Protein AF-A0A257CSP2-F1 (afdb_monomer_lite)

Sequence (158 aa):
MCNRQGREEAFTIGPDGHVWCFFPDAADTEFADYSLASLGMPADHLTVARDAFGCLVVIAVKGLSVCYRVENETAEGARAVNPPARWSEVGYAPLPAITGAVSVRRVFTQNDCGLRVAAIIDVQDEPGHSAFTMAYCQWKVNGTNAFRTSLSASKRAL

Foldseek 3Di:
DAAPLRWDKDWDQDPVQFIKIWTFQDDDDPDTDIDMDTPRHGAPEWDWDAFPVRWIKIWGFDFQWIKIKTADPQADGDPDPDGDDRIDRIGTAHEPDDAQWTGFPYKDWDCDPGIKIKTWTWGDPDVPDIDIWMWMFRDDDVDRGYIDTDDDDDDDDD

Structure (mmCIF, N/CA/C/O backbone):
data_AF-A0A257CSP2-F1
#
_entry.id   AF-A0A257CSP2-F1
#
loop_
_atom_site.group_PDB
_atom_site.id
_atom_site.type_symbol
_atom_site.label_atom_id
_atom_site.label_alt_id
_atom_site.label_comp_id
_atom_site.label_asym_id
_atom_site.label_entity_id
_atom_site.label_seq_id
_atom_site.pdbx_PDB_ins_code
_atom_site.Cartn_x
_atom_site.Cartn_y
_atom_site.Cartn_z
_atom_site.occupancy
_atom_site.B_iso_or_equiv
_atom_site.auth_seq_id
_atom_site.auth_comp_id
_atom_site.auth_asym_id
_atom_site.auth_atom_id
_atom_site.pdbx_PDB_model_num
ATOM 1 N N . MET A 1 1 ? 8.798 -9.273 -5.067 1.00 82.38 1 MET A N 1
ATOM 2 C CA . MET A 1 1 ? 7.830 -9.177 -6.187 1.00 82.38 1 MET A CA 1
ATOM 3 C C . MET A 1 1 ? 8.592 -8.722 -7.417 1.00 82.38 1 MET A C 1
ATOM 5 O O . MET A 1 1 ? 9.415 -7.833 -7.272 1.00 82.38 1 MET A O 1
ATOM 9 N N . CYS A 1 2 ? 8.374 -9.314 -8.594 1.00 84.50 2 CYS A N 1
ATOM 10 C CA . CYS A 1 2 ? 9.110 -8.875 -9.783 1.00 84.50 2 CYS A CA 1
ATOM 11 C C . CYS A 1 2 ? 8.550 -7.565 -10.349 1.00 84.50 2 CYS A C 1
ATOM 13 O O . CYS A 1 2 ? 7.325 -7.425 -10.452 1.00 84.50 2 CYS A O 1
ATOM 15 N N . ASN A 1 3 ? 9.427 -6.661 -10.773 1.00 78.06 3 ASN A N 1
ATOM 16 C CA . ASN A 1 3 ? 9.048 -5.518 -11.599 1.00 78.06 3 ASN A CA 1
ATOM 17 C C . ASN A 1 3 ? 8.663 -5.950 -13.024 1.00 78.06 3 ASN A C 1
ATOM 19 O O . ASN A 1 3 ? 8.682 -7.140 -13.364 1.00 78.06 3 ASN A O 1
ATOM 23 N N . ARG A 1 4 ? 8.300 -4.981 -13.869 1.00 76.62 4 ARG A N 1
ATOM 24 C CA . ARG A 1 4 ? 7.894 -5.232 -15.263 1.00 76.62 4 ARG A CA 1
ATOM 25 C C . ARG A 1 4 ? 8.988 -5.883 -16.111 1.00 76.62 4 ARG A C 1
ATOM 27 O O . ARG A 1 4 ? 8.667 -6.581 -17.066 1.00 76.62 4 ARG A O 1
ATOM 34 N N . GLN A 1 5 ? 10.258 -5.692 -15.759 1.00 75.38 5 GLN A N 1
ATOM 35 C CA . GLN A 1 5 ? 11.400 -6.318 -16.428 1.00 75.38 5 GLN A CA 1
ATOM 36 C C . GLN A 1 5 ? 11.710 -7.726 -15.888 1.00 75.38 5 GLN A C 1
ATOM 38 O O . GLN A 1 5 ? 12.732 -8.304 -16.244 1.00 75.38 5 GLN A O 1
ATOM 43 N N . GLY A 1 6 ? 10.855 -8.282 -15.022 1.00 78.94 6 GLY A N 1
ATOM 44 C CA . GLY A 1 6 ? 11.021 -9.619 -14.452 1.00 78.94 6 GLY A CA 1
ATOM 45 C C . G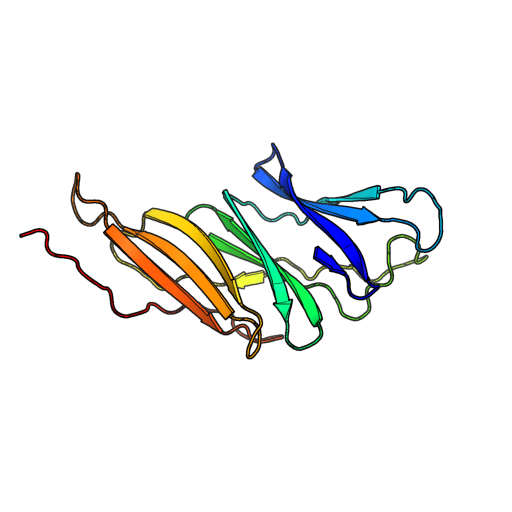LY A 1 6 ? 12.030 -9.693 -13.307 1.00 78.94 6 GLY A C 1
ATOM 46 O O . GLY A 1 6 ? 12.279 -10.780 -12.791 1.00 78.94 6 GLY A O 1
ATOM 47 N N . ARG A 1 7 ? 12.583 -8.560 -12.865 1.00 79.38 7 ARG A N 1
ATOM 48 C CA . ARG A 1 7 ? 13.610 -8.533 -11.820 1.00 79.38 7 ARG A CA 1
ATOM 49 C C . ARG A 1 7 ? 12.974 -8.508 -10.443 1.00 79.38 7 ARG A C 1
ATOM 51 O O . ARG A 1 7 ? 12.028 -7.751 -10.226 1.00 79.38 7 ARG A O 1
ATOM 58 N N . GLU A 1 8 ? 13.471 -9.328 -9.524 1.00 85.75 8 GLU A N 1
ATOM 59 C CA . GLU A 1 8 ? 12.954 -9.368 -8.157 1.00 85.75 8 GLU A CA 1
ATOM 60 C C . GLU A 1 8 ? 13.261 -8.092 -7.383 1.00 85.75 8 GLU A C 1
ATOM 62 O O . GLU A 1 8 ? 14.387 -7.610 -7.360 1.00 85.75 8 GLU A O 1
ATOM 67 N N . GLU A 1 9 ? 12.241 -7.586 -6.698 1.00 88.19 9 GLU A N 1
ATOM 68 C CA . GLU A 1 9 ? 12.354 -6.453 -5.793 1.00 88.19 9 GLU A CA 1
ATOM 69 C C . GLU A 1 9 ? 11.748 -6.780 -4.434 1.00 88.19 9 GLU A C 1
ATOM 71 O O . GLU A 1 9 ? 10.744 -7.503 -4.325 1.00 88.19 9 GLU A O 1
ATOM 76 N N . ALA A 1 10 ? 12.339 -6.201 -3.395 1.00 92.38 10 ALA A N 1
ATOM 77 C CA . ALA A 1 10 ? 11.841 -6.285 -2.035 1.00 92.38 10 ALA A CA 1
ATOM 78 C C . ALA A 1 10 ? 11.334 -4.919 -1.576 1.00 92.38 10 ALA A C 1
ATOM 80 O O . ALA A 1 10 ? 11.937 -3.883 -1.850 1.00 92.38 10 ALA A O 1
ATOM 81 N N . PHE A 1 11 ? 10.224 -4.932 -0.846 1.00 96.19 11 PHE A N 1
ATOM 82 C CA . PHE A 1 11 ? 9.641 -3.744 -0.242 1.00 96.19 11 PHE A CA 1
ATOM 83 C C . PHE A 1 11 ? 9.533 -3.970 1.256 1.00 96.19 11 PHE A C 1
ATOM 85 O O . PHE A 1 11 ? 9.097 -5.036 1.692 1.00 96.19 11 PHE A O 1
ATOM 92 N N . THR A 1 12 ? 9.935 -2.978 2.037 1.00 96.94 12 THR A N 1
ATOM 93 C CA . THR A 1 12 ? 9.941 -3.076 3.495 1.00 96.94 12 THR A CA 1
ATOM 94 C C . THR A 1 12 ? 9.602 -1.742 4.138 1.00 96.94 12 THR A C 1
ATOM 96 O O . THR A 1 12 ? 9.655 -0.694 3.494 1.00 96.94 12 THR A O 1
ATOM 99 N N . ILE A 1 13 ? 9.278 -1.796 5.424 1.00 98.00 13 ILE A N 1
ATOM 100 C CA . ILE A 1 13 ? 9.180 -0.628 6.290 1.00 98.00 13 ILE A CA 1
ATOM 101 C C . ILE A 1 13 ? 10.543 -0.470 6.967 1.00 98.00 13 ILE A C 1
ATOM 103 O O . ILE A 1 13 ? 11.030 -1.392 7.623 1.00 98.00 13 ILE A O 1
ATOM 107 N N . GLY A 1 14 ? 11.184 0.674 6.752 1.00 96.50 14 GLY A N 1
ATOM 108 C CA . GLY A 1 14 ? 12.474 1.005 7.343 1.00 96.50 14 GLY A CA 1
ATOM 109 C C . GLY A 1 14 ? 12.364 1.363 8.829 1.00 96.50 14 GLY A C 1
ATOM 110 O O . GLY A 1 14 ? 11.267 1.587 9.344 1.00 96.50 14 GLY A O 1
ATOM 111 N N . PRO A 1 15 ? 13.502 1.472 9.536 1.00 95.94 15 PRO A N 1
ATOM 112 C CA . PRO A 1 15 ? 13.530 1.903 10.937 1.00 95.94 15 PRO A CA 1
ATOM 113 C C . PRO A 1 15 ? 13.049 3.352 11.133 1.00 95.94 15 PRO A C 1
ATOM 115 O O . PRO A 1 15 ? 12.675 3.736 12.237 1.00 95.94 15 PRO A O 1
ATOM 118 N N . ASP A 1 16 ? 13.026 4.149 10.064 1.00 96.88 16 ASP A N 1
ATOM 119 C CA . ASP A 1 16 ? 12.436 5.490 10.002 1.00 96.88 16 ASP A CA 1
ATOM 120 C C . ASP A 1 16 ? 10.899 5.473 9.870 1.00 96.88 16 ASP A C 1
ATOM 122 O O . ASP A 1 16 ? 10.267 6.529 9.788 1.00 96.88 16 ASP A O 1
ATOM 126 N N . GLY A 1 17 ? 10.284 4.288 9.821 1.00 97.62 17 GLY A N 1
ATOM 127 C CA . GLY A 1 17 ? 8.844 4.103 9.669 1.00 97.62 17 GLY A CA 1
ATOM 128 C C . GLY A 1 17 ? 8.314 4.453 8.278 1.00 97.62 17 GLY A C 1
ATOM 129 O O . GLY A 1 17 ? 7.120 4.737 8.154 1.00 97.62 17 GLY A O 1
ATOM 130 N N . HIS A 1 18 ? 9.174 4.479 7.252 1.00 98.38 18 HIS A N 1
ATOM 131 C CA . HIS A 1 18 ? 8.797 4.750 5.863 1.00 98.38 18 HIS A CA 1
ATOM 132 C C . HIS A 1 18 ? 9.029 3.537 4.960 1.00 98.38 18 HIS A C 1
ATOM 134 O O . HIS A 1 18 ? 9.787 2.629 5.289 1.00 98.38 18 HIS A O 1
ATOM 140 N N . VAL A 1 19 ? 8.363 3.506 3.805 1.00 98.31 19 VAL A N 1
ATOM 141 C CA . VAL A 1 19 ? 8.525 2.431 2.822 1.00 98.31 19 VAL A CA 1
ATOM 142 C C . VAL A 1 19 ? 9.801 2.608 2.008 1.00 98.31 19 VAL A C 1
ATOM 144 O O . VAL A 1 19 ? 10.045 3.668 1.429 1.00 98.31 19 VAL A O 1
ATOM 147 N N . TRP A 1 20 ? 10.552 1.518 1.897 1.00 96.56 20 TRP A N 1
ATOM 148 C CA . TRP A 1 20 ? 11.768 1.396 1.105 1.00 96.56 20 TRP A CA 1
ATOM 149 C C . TRP A 1 20 ? 11.644 0.269 0.079 1.00 96.56 20 TRP A C 1
ATOM 151 O O . TRP A 1 20 ? 11.002 -0.751 0.339 1.00 96.56 20 TRP A O 1
ATOM 161 N N . CYS A 1 21 ? 12.274 0.458 -1.078 1.00 92.62 21 CYS A N 1
ATOM 162 C CA . CYS A 1 21 ? 12.360 -0.515 -2.162 1.00 92.62 21 CYS A CA 1
ATOM 163 C C . CYS A 1 21 ? 13.825 -0.867 -2.434 1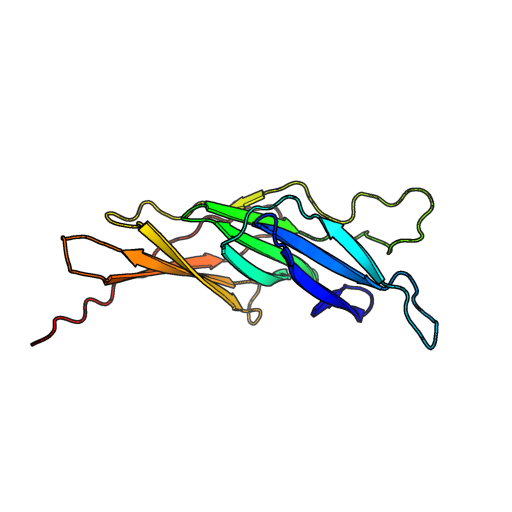.00 92.62 21 CYS A C 1
ATOM 165 O O . CYS A 1 21 ? 14.644 0.027 -2.652 1.00 92.62 21 CYS A O 1
ATOM 167 N N . PHE A 1 22 ? 14.121 -2.164 -2.444 1.00 90.31 22 PHE A N 1
ATOM 168 C CA . PHE A 1 22 ? 15.399 -2.740 -2.845 1.00 90.31 22 PHE A CA 1
ATOM 169 C C . PHE A 1 22 ? 15.229 -3.389 -4.213 1.00 90.31 22 PHE A C 1
ATOM 171 O O . PHE A 1 22 ? 14.357 -4.249 -4.378 1.00 90.31 22 PHE A O 1
ATOM 178 N N . PHE A 1 23 ? 16.044 -2.988 -5.183 1.00 85.62 23 PHE A N 1
ATOM 179 C CA . PHE A 1 23 ? 15.901 -3.427 -6.569 1.00 85.62 23 PHE A CA 1
ATOM 180 C C . PHE A 1 23 ? 17.264 -3.577 -7.260 1.00 85.62 23 PHE A C 1
ATOM 182 O O . PHE A 1 23 ? 18.200 -2.856 -6.918 1.00 85.62 23 PHE A O 1
ATOM 189 N N . PRO A 1 24 ? 17.395 -4.502 -8.224 1.00 77.56 24 PRO A N 1
ATOM 190 C CA . PRO A 1 24 ? 18.664 -4.774 -8.887 1.00 77.56 24 PRO A CA 1
ATOM 191 C C . PRO A 1 24 ? 19.006 -3.732 -9.961 1.00 77.56 24 PRO A C 1
ATOM 193 O O . PRO A 1 24 ? 18.187 -3.402 -10.830 1.00 77.56 24 PRO A O 1
ATOM 196 N N . ASP A 1 25 ? 20.259 -3.280 -9.947 1.00 68.19 25 ASP A N 1
ATOM 197 C CA . ASP A 1 25 ? 20.796 -2.240 -10.833 1.00 68.19 25 ASP A CA 1
ATOM 198 C C . ASP A 1 25 ? 21.155 -2.744 -12.236 1.00 68.19 25 ASP A C 1
ATOM 200 O O . ASP A 1 25 ? 21.156 -1.970 -13.200 1.00 68.19 25 ASP A O 1
ATOM 204 N N . ALA A 1 26 ? 21.424 -4.043 -12.388 1.00 60.38 26 ALA A N 1
ATOM 205 C CA . ALA A 1 26 ? 21.850 -4.651 -13.647 1.00 60.38 26 ALA A CA 1
ATOM 206 C C . ALA A 1 26 ? 20.920 -5.789 -14.093 1.00 60.38 26 ALA A C 1
ATOM 208 O O . ALA A 1 26 ? 20.284 -6.458 -13.283 1.00 60.38 26 ALA A O 1
ATOM 209 N N . ALA A 1 27 ? 20.831 -5.977 -15.413 1.00 56.22 27 ALA A N 1
ATOM 210 C CA . ALA A 1 27 ? 20.029 -7.028 -16.036 1.00 56.22 27 ALA A CA 1
ATOM 211 C C . ALA A 1 27 ? 20.766 -8.374 -16.146 1.00 56.22 27 ALA A C 1
ATOM 213 O O . ALA A 1 27 ? 20.109 -9.372 -16.408 1.00 56.22 27 ALA A O 1
ATOM 214 N N . ASP A 1 28 ? 22.101 -8.382 -16.022 1.00 53.34 28 ASP A N 1
ATOM 215 C CA . ASP A 1 28 ? 22.913 -9.355 -16.769 1.00 53.34 28 ASP A CA 1
ATOM 216 C C . ASP A 1 28 ? 24.249 -9.741 -16.104 1.00 53.34 28 ASP A C 1
ATOM 218 O O . ASP A 1 28 ? 25.238 -10.020 -16.779 1.00 53.34 28 ASP A O 1
ATOM 222 N N . THR A 1 29 ? 24.328 -9.739 -14.772 1.00 52.50 29 THR A N 1
ATOM 223 C CA . THR A 1 29 ? 25.527 -10.223 -14.065 1.00 52.50 29 THR A CA 1
ATOM 224 C C . THR A 1 29 ? 25.180 -11.302 -13.049 1.00 52.50 29 THR A C 1
ATOM 226 O O . THR A 1 29 ? 24.157 -11.233 -12.375 1.00 52.50 29 THR A O 1
ATOM 229 N N . GLU A 1 30 ? 26.073 -12.290 -12.933 1.00 59.81 30 GLU A N 1
ATOM 230 C CA . GLU A 1 30 ? 26.015 -13.437 -12.006 1.00 59.81 30 GLU A CA 1
ATOM 231 C C . GLU A 1 30 ? 25.827 -13.006 -10.532 1.00 59.81 30 GLU A C 1
ATOM 233 O O . GLU A 1 30 ? 25.322 -13.766 -9.710 1.00 59.81 30 GLU A O 1
ATOM 238 N N . PHE A 1 31 ? 26.144 -11.740 -10.233 1.00 57.44 31 PHE A N 1
ATOM 239 C CA . PHE A 1 31 ? 25.791 -11.021 -9.014 1.00 57.44 31 PHE A CA 1
ATOM 240 C C . PHE A 1 31 ? 25.116 -9.698 -9.397 1.00 57.44 31 PHE A C 1
ATOM 242 O O . PHE A 1 31 ? 25.703 -8.894 -10.123 1.00 57.44 31 PHE A O 1
ATOM 249 N N . ALA A 1 32 ? 23.883 -9.470 -8.941 1.00 63.09 32 ALA A N 1
ATOM 250 C CA . ALA A 1 32 ? 23.202 -8.191 -9.124 1.00 63.09 32 ALA A CA 1
ATOM 251 C C . ALA A 1 32 ? 23.585 -7.235 -7.987 1.00 63.09 32 ALA A C 1
ATOM 253 O O . ALA A 1 32 ? 23.369 -7.557 -6.818 1.00 63.09 32 ALA A O 1
ATOM 254 N N . ASP A 1 33 ? 24.120 -6.060 -8.324 1.00 74.75 33 ASP A N 1
ATOM 255 C CA . ASP A 1 33 ? 24.162 -4.935 -7.387 1.00 74.75 33 ASP A CA 1
ATOM 256 C C . ASP A 1 33 ? 22.727 -4.491 -7.078 1.00 74.75 33 ASP A C 1
ATOM 258 O O . ASP A 1 33 ? 21.863 -4.503 -7.963 1.00 74.75 33 ASP A O 1
ATOM 262 N N . TYR A 1 34 ? 22.467 -4.116 -5.825 1.00 78.88 34 TYR A N 1
ATOM 263 C CA . TYR A 1 34 ? 21.154 -3.664 -5.374 1.00 78.88 34 TYR A CA 1
ATOM 264 C C . TYR A 1 34 ? 21.194 -2.189 -4.999 1.00 78.88 34 TYR A C 1
ATOM 266 O O . TYR A 1 34 ? 21.986 -1.771 -4.153 1.00 78.88 34 TYR A O 1
ATOM 274 N N . SER A 1 35 ? 20.254 -1.437 -5.556 1.00 82.75 35 SER A N 1
ATOM 275 C CA . SER A 1 35 ? 19.947 -0.081 -5.133 1.00 82.75 35 SER A CA 1
ATOM 276 C C . SER A 1 35 ? 18.822 -0.058 -4.111 1.00 82.75 35 SER A C 1
ATOM 278 O O . SER A 1 35 ? 17.961 -0.940 -4.051 1.00 82.75 35 SER A O 1
ATOM 280 N N . LEU A 1 36 ? 18.831 1.005 -3.312 1.00 86.62 36 LEU A N 1
ATOM 281 C CA . LEU A 1 36 ? 17.832 1.292 -2.297 1.00 86.62 36 LEU A CA 1
ATOM 282 C C . LEU A 1 36 ? 17.184 2.646 -2.594 1.00 86.62 36 LEU A C 1
ATOM 284 O O . LEU A 1 36 ? 17.875 3.655 -2.716 1.00 86.62 36 LEU A O 1
ATOM 288 N N . ALA A 1 37 ? 15.854 2.681 -2.665 1.00 88.88 37 ALA A N 1
ATOM 289 C CA . ALA A 1 37 ? 15.093 3.915 -2.829 1.00 88.88 37 ALA A CA 1
ATOM 290 C C . ALA A 1 37 ? 14.013 4.051 -1.755 1.00 88.88 37 ALA A C 1
ATOM 292 O O . ALA A 1 37 ? 13.247 3.118 -1.502 1.00 88.88 37 ALA A O 1
ATOM 293 N N . SER A 1 38 ? 13.919 5.240 -1.158 1.00 93.25 38 SER A N 1
ATOM 294 C CA . SER A 1 38 ? 12.781 5.599 -0.313 1.00 93.25 38 SER A CA 1
ATOM 295 C C . SER A 1 38 ? 11.581 5.936 -1.190 1.00 93.25 38 SER A C 1
ATOM 297 O O . SER A 1 38 ? 11.696 6.669 -2.174 1.00 93.25 38 SER A O 1
ATOM 299 N N . LEU A 1 39 ? 10.409 5.429 -0.814 1.00 95.44 39 LEU A N 1
ATOM 300 C CA . LEU A 1 39 ? 9.139 5.806 -1.432 1.00 95.44 39 LEU A CA 1
ATOM 301 C C . LEU A 1 39 ? 8.456 6.958 -0.678 1.00 95.44 39 LEU A C 1
ATOM 303 O O . LEU A 1 39 ? 7.401 7.413 -1.109 1.00 95.44 39 LEU A O 1
ATOM 307 N N . GLY A 1 40 ? 9.030 7.434 0.436 1.00 96.00 40 GLY A N 1
ATOM 308 C CA . GLY A 1 40 ? 8.519 8.586 1.189 1.00 96.00 40 GLY A CA 1
ATOM 309 C C . GLY A 1 40 ? 7.135 8.383 1.818 1.00 96.00 40 GLY A C 1
ATOM 310 O O . GLY A 1 40 ? 6.485 9.353 2.192 1.00 96.00 40 GLY A O 1
ATOM 311 N N . MET A 1 41 ? 6.667 7.138 1.925 1.00 98.19 41 MET A N 1
ATOM 312 C CA . MET A 1 41 ? 5.350 6.800 2.468 1.00 98.19 41 MET A CA 1
ATOM 313 C C . MET A 1 41 ? 5.483 6.259 3.895 1.00 98.19 41 MET A C 1
ATOM 315 O O . MET A 1 41 ? 6.105 5.209 4.061 1.00 98.19 41 MET A O 1
ATOM 319 N N . PRO A 1 42 ? 4.916 6.918 4.919 1.00 98.19 42 PRO A N 1
ATOM 320 C CA . PRO A 1 42 ? 4.875 6.378 6.274 1.00 98.19 42 PRO A CA 1
ATOM 321 C C . PRO A 1 42 ? 4.040 5.091 6.345 1.00 98.19 42 PRO A C 1
ATOM 323 O O . PRO A 1 42 ? 2.968 5.026 5.740 1.00 98.19 42 PRO A O 1
ATOM 326 N N . ALA A 1 43 ? 4.483 4.091 7.110 1.00 98.38 43 ALA A N 1
ATOM 327 C CA . ALA A 1 43 ? 3.790 2.806 7.195 1.00 98.38 43 ALA A CA 1
ATOM 328 C C . ALA A 1 43 ? 3.978 2.087 8.542 1.00 98.38 43 ALA A C 1
ATOM 330 O O . ALA A 1 43 ? 5.088 2.000 9.054 1.00 98.38 43 ALA A O 1
ATOM 331 N N . ASP A 1 44 ? 2.889 1.503 9.038 1.00 97.88 44 ASP A N 1
ATOM 332 C CA . ASP A 1 44 ? 2.836 0.408 10.017 1.00 97.88 44 ASP A CA 1
ATOM 333 C C . ASP A 1 44 ? 2.557 -0.933 9.303 1.00 97.88 44 ASP A C 1
ATOM 335 O O . ASP A 1 44 ? 2.997 -2.003 9.728 1.00 97.88 44 ASP A O 1
ATOM 339 N N . HIS A 1 45 ? 1.844 -0.871 8.170 1.00 98.19 45 HIS A N 1
ATOM 340 C CA . HIS A 1 45 ? 1.546 -2.007 7.304 1.00 98.19 45 HIS A CA 1
ATOM 341 C C . HIS A 1 45 ? 1.818 -1.677 5.839 1.00 98.19 45 HIS A C 1
ATOM 343 O O . HIS A 1 45 ? 1.645 -0.544 5.388 1.00 98.19 45 HIS A O 1
ATOM 349 N N . LEU A 1 46 ? 2.211 -2.701 5.086 1.00 97.69 46 LEU A N 1
ATOM 350 C CA . LEU A 1 46 ? 2.586 -2.588 3.686 1.00 97.69 46 LEU A CA 1
ATOM 351 C C . LEU A 1 46 ? 2.046 -3.780 2.905 1.00 97.69 46 LEU A C 1
ATOM 353 O O . LEU A 1 46 ? 2.091 -4.919 3.373 1.00 97.69 46 LEU A O 1
ATOM 357 N N . THR A 1 47 ? 1.576 -3.518 1.694 1.00 97.31 47 THR A N 1
ATOM 358 C CA . THR A 1 47 ? 1.320 -4.554 0.698 1.00 97.31 47 THR A CA 1
ATOM 359 C C . THR A 1 47 ? 1.680 -4.050 -0.691 1.00 97.31 47 THR A C 1
ATOM 361 O O . THR A 1 47 ? 1.706 -2.845 -0.947 1.00 97.31 47 THR A O 1
ATOM 364 N N . VAL A 1 48 ? 1.990 -4.982 -1.586 1.00 96.12 48 VAL A N 1
ATOM 365 C CA . VAL A 1 48 ? 2.377 -4.693 -2.964 1.00 96.12 48 VAL A CA 1
ATOM 366 C C . VAL A 1 48 ? 1.590 -5.608 -3.883 1.00 96.12 48 VAL A C 1
ATOM 368 O O . VAL A 1 48 ? 1.343 -6.771 -3.558 1.00 96.12 48 VAL A O 1
ATOM 371 N N . ALA A 1 49 ? 1.174 -5.074 -5.020 1.00 94.81 49 ALA A N 1
ATOM 372 C CA . ALA A 1 49 ? 0.441 -5.796 -6.044 1.00 94.81 49 ALA A CA 1
ATOM 373 C C . ALA A 1 49 ? 0.734 -5.224 -7.426 1.00 94.81 49 ALA A C 1
ATOM 375 O O . ALA A 1 49 ? 1.548 -4.318 -7.565 1.00 94.81 49 ALA A O 1
ATOM 376 N N . ARG A 1 50 ? 0.060 -5.751 -8.449 1.00 92.19 50 ARG A N 1
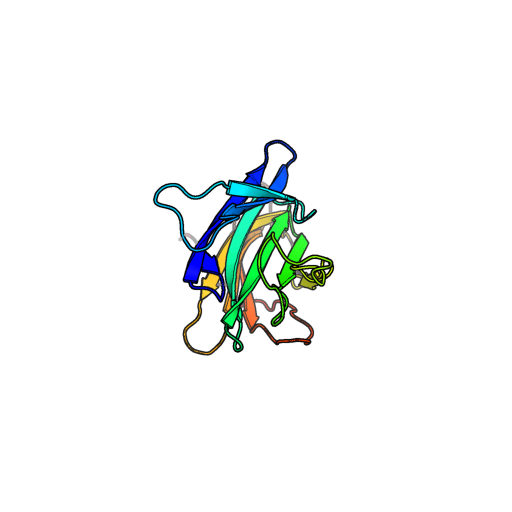ATOM 377 C CA . ARG A 1 50 ? 0.074 -5.177 -9.798 1.00 92.19 50 ARG A CA 1
ATOM 378 C C . ARG A 1 50 ? -1.280 -4.587 -10.155 1.00 92.19 50 ARG A C 1
ATOM 380 O O . ARG A 1 50 ? -2.301 -5.124 -9.738 1.00 92.19 50 ARG A O 1
ATOM 387 N N . ASP A 1 51 ? -1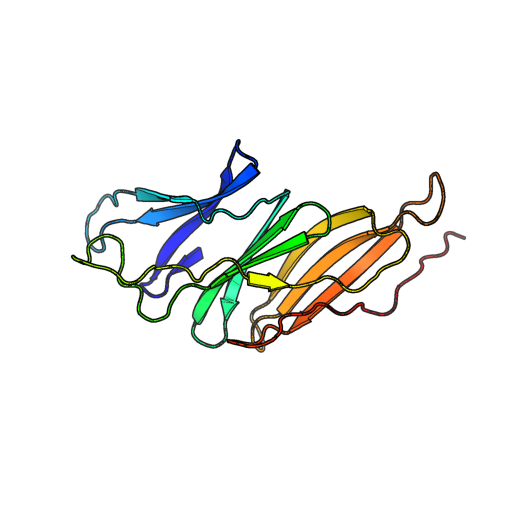.314 -3.511 -10.920 1.00 92.06 51 ASP A N 1
ATOM 388 C CA . ASP A 1 51 ? -2.561 -3.036 -11.515 1.00 92.06 51 ASP A CA 1
ATOM 389 C C . ASP A 1 51 ? -2.912 -3.801 -12.808 1.00 92.06 51 ASP A C 1
ATOM 391 O O . ASP A 1 51 ? -2.277 -4.797 -13.161 1.00 92.06 51 ASP A O 1
ATOM 395 N N . ALA A 1 52 ? -3.952 -3.343 -13.511 1.00 89.50 52 ALA A N 1
ATOM 396 C CA . ALA A 1 52 ? -4.410 -3.947 -14.762 1.00 89.50 52 ALA A CA 1
ATOM 397 C C . ALA A 1 52 ? -3.401 -3.826 -15.919 1.00 89.50 52 ALA A C 1
ATOM 399 O O . ALA A 1 52 ? -3.481 -4.609 -16.864 1.00 89.50 52 ALA A O 1
ATOM 400 N N . PHE A 1 53 ? -2.455 -2.885 -15.850 1.00 88.19 53 PHE A N 1
ATOM 401 C CA . PHE A 1 53 ? -1.392 -2.736 -16.842 1.00 88.19 53 PHE A CA 1
ATOM 402 C C . PHE A 1 53 ? -0.146 -3.540 -16.472 1.00 88.19 53 PHE A C 1
ATOM 404 O O . PHE A 1 53 ? 0.750 -3.677 -17.303 1.00 88.19 53 PHE A O 1
ATOM 411 N N . GLY A 1 54 ? -0.084 -4.105 -15.263 1.00 88.00 54 GLY A N 1
ATOM 412 C CA . GLY A 1 54 ? 1.056 -4.857 -14.744 1.00 88.00 54 GLY A CA 1
ATOM 413 C C . GLY A 1 54 ? 2.061 -4.000 -13.973 1.00 88.00 54 GLY A C 1
ATOM 414 O O . GLY A 1 54 ? 3.117 -4.510 -13.605 1.00 88.00 54 GLY A O 1
ATOM 415 N N . CYS A 1 55 ? 1.754 -2.723 -13.731 1.00 89.75 55 CYS A N 1
ATOM 416 C CA . CYS A 1 55 ? 2.591 -1.826 -12.939 1.00 89.75 55 CYS A CA 1
ATOM 417 C C . CYS A 1 55 ? 2.484 -2.166 -11.457 1.00 89.75 55 CYS A C 1
ATOM 419 O O . CYS A 1 55 ? 1.391 -2.460 -10.964 1.00 89.75 55 CYS A O 1
ATOM 421 N N . LEU A 1 56 ? 3.607 -2.118 -10.736 1.00 92.88 56 LEU A N 1
ATOM 422 C CA . LEU A 1 56 ? 3.587 -2.291 -9.288 1.00 92.88 56 LEU A CA 1
ATOM 423 C C . LEU A 1 56 ? 2.778 -1.177 -8.613 1.00 92.88 56 LEU A C 1
ATOM 425 O O . LEU A 1 56 ? 2.947 0.004 -8.902 1.00 92.88 56 LEU A O 1
ATOM 429 N N . VAL A 1 57 ? 1.930 -1.563 -7.667 1.00 95.06 57 VAL A N 1
ATOM 430 C CA . VAL A 1 57 ? 1.199 -0.670 -6.771 1.00 95.06 57 VAL A CA 1
ATOM 431 C C . VAL A 1 57 ? 1.643 -0.990 -5.356 1.00 95.06 57 VAL A C 1
ATOM 433 O O . VAL A 1 57 ? 1.385 -2.083 -4.847 1.00 95.06 57 VAL A O 1
ATOM 436 N N . VAL A 1 58 ? 2.322 -0.036 -4.728 1.00 96.94 58 VAL A N 1
ATOM 437 C CA . VAL A 1 58 ? 2.786 -0.139 -3.346 1.00 96.94 58 VAL A CA 1
ATOM 438 C C . VAL A 1 58 ? 1.805 0.619 -2.470 1.00 96.94 58 VAL A C 1
ATOM 440 O O . VAL A 1 58 ? 1.598 1.812 -2.680 1.00 96.94 58 VAL A O 1
ATOM 443 N N . ILE A 1 59 ? 1.202 -0.066 -1.500 1.00 97.94 59 ILE A N 1
ATOM 444 C CA . ILE A 1 59 ? 0.182 0.492 -0.609 1.00 97.94 59 ILE A CA 1
ATOM 445 C C . ILE A 1 59 ? 0.711 0.466 0.816 1.00 97.94 59 ILE A C 1
ATOM 447 O O . ILE A 1 59 ? 0.970 -0.599 1.381 1.00 97.94 59 ILE A O 1
ATOM 451 N N . ALA A 1 60 ? 0.842 1.653 1.388 1.00 98.38 60 ALA A N 1
ATOM 452 C CA . ALA A 1 60 ? 1.342 1.899 2.724 1.00 98.38 60 ALA A CA 1
ATOM 453 C C . ALA A 1 60 ? 0.208 2.383 3.623 1.00 98.38 60 ALA A C 1
ATOM 455 O O . ALA A 1 60 ? -0.608 3.219 3.226 1.00 98.38 60 ALA A O 1
ATOM 456 N N . VAL A 1 61 ? 0.162 1.865 4.845 1.00 98.38 61 VAL A N 1
ATOM 457 C CA . VAL A 1 61 ? -0.861 2.229 5.821 1.00 98.38 61 VAL A CA 1
ATOM 458 C C . VAL A 1 61 ? -0.212 2.624 7.129 1.00 98.38 61 VAL A C 1
ATOM 460 O O . VAL A 1 61 ? 0.549 1.830 7.673 1.00 98.38 61 VAL A O 1
ATOM 463 N N . LYS A 1 62 ? -0.549 3.807 7.648 1.00 97.75 62 LYS A N 1
ATOM 464 C CA . LYS A 1 62 ? -0.132 4.285 8.971 1.00 97.75 62 LYS A CA 1
ATOM 465 C C . LYS A 1 62 ? -1.334 4.798 9.754 1.00 97.75 62 LYS A C 1
ATOM 467 O O . LYS A 1 62 ? -2.009 5.727 9.306 1.00 97.75 62 LYS A O 1
ATOM 472 N N . GLY A 1 63 ? -1.623 4.195 10.905 1.00 96.75 63 GLY A N 1
ATOM 473 C CA . GLY A 1 63 ? -2.879 4.425 11.623 1.00 96.75 63 GLY A CA 1
ATOM 474 C C . GLY A 1 63 ? -4.096 4.133 10.734 1.00 96.75 63 GLY A C 1
ATOM 475 O O . GLY A 1 63 ? -4.324 2.987 10.354 1.00 96.75 63 GLY A O 1
ATOM 476 N N . LEU A 1 64 ? -4.865 5.170 10.388 1.00 96.94 64 LEU A N 1
ATOM 477 C CA . LEU A 1 64 ? -6.022 5.102 9.476 1.00 96.94 64 LEU A CA 1
ATOM 478 C C . LEU A 1 64 ? -5.759 5.747 8.103 1.00 96.94 64 LEU A C 1
ATOM 480 O O . LEU A 1 64 ? -6.666 5.865 7.279 1.00 96.94 64 LEU A O 1
ATOM 484 N N . SER A 1 65 ? -4.523 6.170 7.843 1.00 97.06 65 SER A N 1
ATOM 485 C CA . SER A 1 65 ? -4.131 6.778 6.575 1.00 97.06 65 SER A CA 1
ATOM 486 C C . SER A 1 65 ? -3.602 5.714 5.628 1.00 97.06 65 SER A C 1
ATOM 488 O O . SER A 1 65 ? -2.640 5.021 5.953 1.00 97.06 65 SER A O 1
ATOM 490 N N . VAL A 1 66 ? -4.197 5.619 4.439 1.00 97.81 66 VAL A N 1
ATOM 491 C CA . VAL A 1 66 ? -3.708 4.767 3.350 1.00 97.81 66 VAL A CA 1
ATOM 492 C C . VAL A 1 66 ? -3.150 5.660 2.249 1.00 97.81 66 VAL A C 1
ATOM 494 O O . VAL A 1 66 ? -3.863 6.495 1.684 1.00 97.81 66 VAL A O 1
ATOM 497 N N . CYS A 1 67 ? -1.876 5.468 1.935 1.00 97.38 67 CYS A N 1
ATOM 498 C CA . CYS A 1 67 ? -1.204 6.122 0.824 1.00 97.38 67 CYS A CA 1
ATOM 499 C C . CYS A 1 67 ? -0.590 5.084 -0.112 1.00 97.38 67 CYS A C 1
ATOM 501 O O . CYS A 1 67 ? -0.480 3.901 0.222 1.00 97.38 67 CYS A O 1
ATOM 503 N N . TYR A 1 68 ? -0.265 5.507 -1.324 1.00 97.50 68 TYR A N 1
ATOM 504 C CA . TYR A 1 68 ? 0.243 4.601 -2.336 1.00 97.50 68 TYR A CA 1
A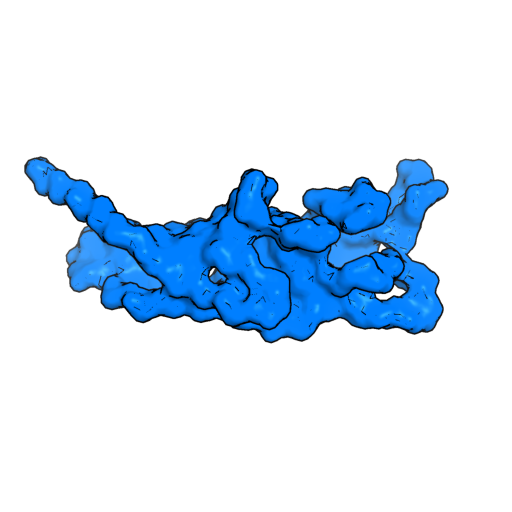TOM 505 C C . TYR A 1 68 ? 1.154 5.289 -3.342 1.00 97.50 68 TYR A C 1
ATOM 507 O O . TYR A 1 68 ? 1.087 6.501 -3.551 1.00 97.50 68 TYR A O 1
ATOM 515 N N . ARG A 1 69 ? 1.950 4.472 -4.027 1.00 96.06 69 ARG A N 1
ATOM 516 C CA . ARG A 1 69 ? 2.666 4.845 -5.246 1.00 96.06 69 ARG A CA 1
ATOM 517 C C . ARG A 1 69 ? 2.476 3.778 -6.309 1.00 96.06 69 ARG A C 1
ATOM 519 O O . ARG A 1 69 ? 2.382 2.591 -5.993 1.00 96.06 69 ARG A O 1
ATOM 526 N N . VAL A 1 70 ? 2.418 4.221 -7.557 1.00 94.06 70 VAL A N 1
ATOM 527 C CA . VAL A 1 70 ? 2.306 3.356 -8.732 1.00 94.06 70 VAL A CA 1
ATOM 528 C C . VAL A 1 70 ? 3.596 3.463 -9.531 1.00 94.06 70 VAL A C 1
ATOM 530 O O . VAL A 1 70 ? 4.146 4.552 -9.691 1.00 94.06 70 VAL A O 1
ATOM 533 N N . GLU A 1 71 ? 4.109 2.328 -9.980 1.00 91.44 71 GLU A N 1
ATOM 534 C CA . GLU A 1 71 ? 5.225 2.272 -10.912 1.00 91.44 71 GLU A CA 1
ATOM 535 C C . GLU A 1 71 ? 4.797 2.847 -12.264 1.00 91.44 71 GLU A C 1
ATOM 537 O O . GLU A 1 71 ? 3.753 2.490 -12.808 1.00 91.44 71 GLU A O 1
ATOM 542 N N . ASN A 1 72 ? 5.611 3.737 -12.817 1.00 87.31 72 ASN A N 1
ATOM 543 C CA . ASN A 1 72 ? 5.366 4.313 -14.128 1.00 87.31 72 ASN A CA 1
ATOM 544 C C . ASN A 1 72 ? 5.695 3.291 -15.223 1.00 87.31 72 ASN A C 1
ATOM 546 O O . ASN A 1 72 ? 6.737 2.636 -15.194 1.00 87.31 72 ASN A O 1
ATOM 550 N N . GLU A 1 73 ? 4.820 3.189 -16.225 1.00 75.88 73 GLU A N 1
ATOM 551 C CA . GLU A 1 73 ? 4.914 2.203 -17.314 1.00 75.88 73 GLU A CA 1
ATOM 552 C C . GLU A 1 73 ? 6.240 2.265 -18.085 1.00 75.88 73 GLU A C 1
ATOM 554 O O . GLU A 1 73 ? 6.726 1.245 -18.573 1.00 75.88 73 GLU A O 1
ATOM 559 N N . THR A 1 74 ? 6.828 3.459 -18.171 1.00 69.88 74 THR A N 1
ATOM 560 C CA . THR A 1 74 ? 8.056 3.754 -18.917 1.00 69.88 74 THR A CA 1
ATOM 561 C C . THR A 1 74 ? 9.316 3.708 -18.056 1.00 69.88 74 THR A C 1
ATOM 563 O O . THR A 1 74 ? 10.364 4.179 -18.494 1.00 69.88 74 THR A O 1
ATOM 566 N N . ALA A 1 75 ? 9.236 3.226 -16.812 1.00 64.00 75 ALA A N 1
ATOM 567 C CA . ALA A 1 75 ? 10.402 3.133 -15.947 1.00 64.00 75 ALA A CA 1
ATOM 568 C C . ALA A 1 75 ? 11.374 2.064 -16.476 1.00 64.00 75 ALA A C 1
ATOM 570 O O . ALA A 1 75 ? 11.237 0.871 -16.199 1.00 64.00 75 ALA A O 1
ATOM 571 N N . GLU A 1 76 ? 12.365 2.497 -17.252 1.00 58.34 76 GLU A N 1
ATOM 572 C CA . GLU A 1 76 ? 13.591 1.740 -17.477 1.00 58.34 76 GLU A CA 1
ATOM 573 C C . GLU A 1 76 ? 14.436 1.823 -16.196 1.00 58.34 76 GLU A C 1
ATOM 575 O O . GLU A 1 76 ? 14.454 2.858 -15.533 1.00 58.34 76 GLU A O 1
ATOM 580 N N . GLY A 1 77 ? 15.064 0.718 -15.785 1.00 56.88 77 GLY A N 1
ATOM 581 C CA . GLY A 1 77 ? 15.759 0.611 -14.493 1.00 56.88 77 GLY A CA 1
ATOM 582 C C . GLY A 1 77 ? 16.892 1.632 -14.266 1.00 56.88 77 GLY A C 1
ATOM 583 O O . GLY A 1 77 ? 17.139 2.523 -15.070 1.00 56.88 77 GLY A O 1
ATOM 584 N N . ALA A 1 78 ? 17.639 1.458 -13.172 1.00 56.09 78 ALA A N 1
ATOM 585 C CA . ALA A 1 78 ? 18.588 2.419 -12.579 1.00 56.09 78 ALA A CA 1
ATOM 586 C C . ALA A 1 78 ? 19.621 3.122 -13.495 1.00 56.09 78 ALA A C 1
ATOM 588 O O . ALA A 1 78 ? 20.260 4.075 -13.061 1.00 56.09 78 ALA A O 1
ATOM 589 N N . ARG A 1 79 ? 19.837 2.659 -14.732 1.00 57.09 79 ARG A N 1
ATOM 590 C CA . ARG A 1 79 ? 20.939 3.085 -15.615 1.00 57.09 79 ARG A CA 1
ATOM 591 C C . ARG A 1 79 ? 20.547 4.018 -16.767 1.00 57.09 79 ARG A C 1
ATOM 593 O O . ARG A 1 79 ? 21.408 4.330 -17.588 1.00 57.09 79 ARG A O 1
ATOM 600 N N . ALA A 1 80 ? 19.297 4.468 -16.867 1.00 59.81 80 ALA A N 1
ATOM 601 C CA . ALA A 1 80 ? 18.954 5.473 -17.876 1.00 59.81 80 ALA A CA 1
ATOM 602 C C . ALA A 1 80 ? 19.633 6.824 -17.557 1.00 59.81 80 ALA A C 1
ATOM 604 O O . ALA A 1 80 ? 19.738 7.220 -16.401 1.00 59.81 80 ALA A O 1
ATOM 605 N N . VAL A 1 81 ? 20.108 7.533 -18.588 1.00 56.75 81 VAL A N 1
ATOM 606 C CA . VAL A 1 81 ? 20.905 8.776 -18.449 1.00 56.75 81 VAL A CA 1
ATOM 607 C C . VAL A 1 81 ? 20.073 9.951 -17.907 1.00 56.75 81 VAL A C 1
ATOM 609 O O . VAL A 1 81 ? 20.628 10.871 -17.322 1.00 56.75 81 VAL A O 1
ATOM 612 N N . ASN A 1 82 ? 18.746 9.896 -18.063 1.00 60.78 82 ASN A N 1
ATOM 613 C CA . ASN A 1 82 ? 17.749 10.764 -17.426 1.00 60.78 82 ASN A CA 1
ATOM 614 C C . ASN A 1 82 ? 16.429 9.978 -17.326 1.00 60.78 82 ASN A C 1
ATOM 616 O O . ASN A 1 82 ? 15.538 10.177 -18.158 1.00 60.78 82 ASN A O 1
ATOM 620 N N . PRO A 1 83 ? 16.307 9.020 -16.391 1.00 65.06 83 PRO A N 1
ATOM 621 C CA . PRO A 1 83 ? 15.096 8.225 -16.293 1.00 65.06 83 PRO A CA 1
ATOM 622 C C . PRO A 1 83 ? 13.938 9.144 -15.880 1.00 65.06 83 PRO A C 1
ATOM 624 O O . PRO A 1 83 ? 14.121 9.970 -14.977 1.00 65.06 83 PRO A O 1
ATOM 627 N N . PRO A 1 84 ? 12.734 9.007 -16.466 1.00 68.88 84 PRO A N 1
ATOM 628 C CA . PRO A 1 84 ? 11.550 9.542 -15.809 1.00 68.88 84 PRO A CA 1
ATOM 629 C C . PRO A 1 84 ? 11.470 8.957 -14.393 1.00 68.88 84 PRO A C 1
ATOM 631 O O . PRO A 1 84 ? 11.936 7.840 -14.148 1.00 68.88 84 PRO A O 1
ATOM 634 N N . ALA A 1 85 ? 10.883 9.705 -13.453 1.00 81.19 85 ALA A N 1
ATOM 635 C CA . ALA A 1 85 ? 10.682 9.201 -12.099 1.00 81.19 85 ALA A CA 1
ATOM 636 C C . ALA A 1 85 ? 10.020 7.820 -12.175 1.00 81.19 85 ALA A C 1
ATOM 638 O O . ALA A 1 85 ? 9.014 7.651 -12.858 1.00 81.19 85 ALA A O 1
ATOM 639 N N . ARG A 1 86 ? 10.599 6.812 -11.519 1.00 85.31 86 ARG A N 1
ATOM 640 C CA . ARG A 1 86 ? 10.074 5.442 -11.584 1.00 85.31 86 ARG A CA 1
ATOM 641 C C . ARG A 1 86 ? 8.705 5.315 -10.922 1.00 85.31 86 ARG A C 1
ATOM 643 O O . ARG A 1 86 ? 7.874 4.532 -11.364 1.00 85.31 86 ARG A O 1
ATOM 650 N N . TRP A 1 87 ? 8.494 6.068 -9.854 1.00 91.19 87 TRP A N 1
ATOM 651 C CA . TRP A 1 87 ? 7.274 6.038 -9.065 1.00 91.19 87 TRP A CA 1
ATOM 652 C C . TRP A 1 87 ? 6.467 7.308 -9.292 1.00 91.19 87 TRP A C 1
ATOM 654 O O . TRP A 1 87 ? 7.038 8.387 -9.453 1.00 91.19 87 TRP A O 1
ATOM 664 N N . SER A 1 88 ? 5.144 7.182 -9.249 1.00 92.81 88 SER A N 1
ATOM 665 C CA . SER A 1 88 ? 4.242 8.321 -9.139 1.00 92.81 88 SER A CA 1
ATOM 666 C C . SER A 1 88 ? 4.530 9.148 -7.880 1.00 92.81 88 SER A C 1
ATOM 668 O O . SER A 1 88 ? 5.141 8.672 -6.915 1.00 92.81 88 SER A O 1
ATOM 670 N N . GLU A 1 89 ? 3.976 10.358 -7.842 1.00 93.25 89 GLU A N 1
ATOM 671 C CA . GLU A 1 89 ? 3.769 11.073 -6.582 1.00 93.25 89 GLU A CA 1
ATOM 672 C C . GLU A 1 89 ? 2.953 10.225 -5.591 1.00 93.25 89 GLU A C 1
ATOM 674 O O . GLU A 1 89 ? 2.274 9.262 -5.971 1.00 93.25 89 GLU A O 1
ATOM 679 N N . VAL A 1 90 ? 3.025 10.579 -4.304 1.00 95.75 90 VAL A N 1
ATOM 680 C CA . VAL A 1 90 ? 2.241 9.897 -3.264 1.00 95.75 90 VAL A CA 1
ATOM 681 C C . VAL A 1 90 ? 0.754 10.183 -3.478 1.00 95.75 90 VAL A C 1
ATOM 683 O O . VAL A 1 90 ? 0.303 11.323 -3.365 1.00 95.75 90 VAL A O 1
ATOM 686 N N . GLY A 1 91 ? -0.009 9.132 -3.765 1.00 95.62 91 GLY A N 1
ATOM 687 C CA . GLY A 1 91 ? -1.466 9.154 -3.802 1.00 95.62 91 GLY A CA 1
ATOM 688 C C . GLY A 1 91 ? -2.077 8.768 -2.456 1.00 95.62 91 GLY A C 1
ATOM 689 O O . GLY A 1 91 ? -1.429 8.140 -1.619 1.00 95.62 91 GLY A O 1
ATOM 690 N N . TYR A 1 92 ? -3.351 9.110 -2.262 1.00 95.62 92 TYR A N 1
ATOM 691 C CA . TYR A 1 92 ? -4.107 8.794 -1.048 1.00 95.62 92 TYR A CA 1
ATOM 692 C C . TYR A 1 92 ? -5.392 8.047 -1.388 1.00 95.62 92 TYR A C 1
ATOM 694 O O . TYR A 1 92 ? -6.104 8.397 -2.330 1.00 95.62 92 TYR A O 1
ATOM 702 N N . ALA A 1 93 ? -5.688 7.019 -0.600 1.00 96.06 93 ALA A N 1
ATOM 703 C CA . ALA A 1 93 ? -6.840 6.145 -0.775 1.00 96.06 93 ALA A CA 1
ATOM 704 C C . ALA A 1 93 ? -7.696 6.188 0.501 1.00 96.06 93 ALA A C 1
ATOM 706 O O . ALA A 1 93 ? -7.498 5.368 1.395 1.00 96.06 93 ALA A O 1
ATOM 707 N N . PRO A 1 94 ? -8.608 7.166 0.654 1.00 95.62 94 PRO A N 1
ATOM 708 C CA . PRO A 1 94 ? -9.272 7.398 1.931 1.00 95.62 94 PRO A CA 1
ATOM 709 C C . PRO A 1 94 ? -10.082 6.176 2.379 1.00 95.62 94 PRO A C 1
ATOM 711 O O . PRO A 1 94 ? -10.804 5.561 1.584 1.00 95.62 94 PRO A O 1
ATOM 714 N N . LEU A 1 95 ? -9.974 5.858 3.672 1.00 95.44 95 LEU A N 1
ATOM 715 C CA . LEU A 1 95 ? -10.885 4.937 4.343 1.00 95.44 95 LEU A CA 1
ATOM 716 C C . LEU A 1 95 ? -12.263 5.599 4.515 1.00 95.44 95 LEU A C 1
ATOM 718 O O . LEU A 1 95 ? -12.341 6.819 4.684 1.00 95.44 95 LEU A O 1
ATOM 722 N N . PRO A 1 96 ? -13.360 4.824 4.478 1.00 94.12 96 PRO A N 1
ATOM 723 C CA . PRO A 1 96 ? -14.673 5.347 4.827 1.00 94.12 96 PRO A CA 1
ATOM 724 C C . PRO A 1 96 ? -14.695 5.772 6.301 1.00 94.12 96 PRO A C 1
ATOM 726 O O . PRO A 1 96 ? -13.986 5.201 7.130 1.00 94.12 96 PRO A O 1
ATOM 729 N N . ALA A 1 97 ? -15.545 6.742 6.641 1.00 91.94 97 ALA A N 1
ATOM 730 C CA . ALA A 1 97 ? -15.786 7.092 8.035 1.00 91.94 97 ALA A CA 1
ATOM 731 C C . ALA A 1 97 ? -16.393 5.885 8.771 1.00 91.94 97 ALA A C 1
ATOM 733 O O . ALA A 1 97 ? -17.483 5.424 8.431 1.00 91.94 97 ALA A O 1
ATOM 734 N N . ILE A 1 98 ? -15.666 5.368 9.760 1.00 91.38 98 ILE A N 1
ATOM 735 C CA . ILE A 1 98 ? -16.074 4.243 10.602 1.00 91.38 98 ILE A CA 1
ATOM 736 C C . ILE A 1 98 ? -16.037 4.731 12.047 1.00 91.38 98 ILE A C 1
ATOM 738 O O . ILE A 1 98 ? -14.978 5.098 12.556 1.00 91.38 98 ILE A O 1
ATOM 742 N N . THR A 1 99 ? -17.196 4.746 12.701 1.00 90.88 99 THR A N 1
ATOM 743 C CA . THR A 1 99 ? -17.298 5.057 14.130 1.00 90.88 99 THR A CA 1
ATOM 744 C C . THR A 1 99 ? -16.429 4.092 14.931 1.00 90.88 99 THR A C 1
ATOM 746 O O . THR A 1 99 ? -16.422 2.900 14.645 1.00 90.88 99 THR A O 1
ATOM 749 N N . GLY A 1 100 ? -15.663 4.621 15.886 1.00 91.94 100 GLY A N 1
ATOM 750 C CA . GLY A 1 100 ? -14.797 3.819 16.750 1.00 91.94 100 GLY A CA 1
ATOM 751 C C . GLY A 1 100 ? -13.533 3.273 16.077 1.00 91.94 100 GLY A C 1
ATOM 752 O O . GLY A 1 100 ? -12.770 2.586 16.746 1.00 91.94 100 GLY A O 1
ATOM 753 N N . ALA A 1 101 ? -13.268 3.547 14.792 1.00 93.50 101 ALA A N 1
ATOM 754 C CA . ALA A 1 101 ? -12.034 3.091 14.151 1.00 93.50 101 ALA A CA 1
ATOM 755 C C . ALA A 1 101 ? -10.798 3.721 14.807 1.00 93.50 101 ALA A C 1
ATOM 757 O O . ALA A 1 101 ? -10.724 4.941 14.961 1.00 93.50 101 ALA A O 1
ATOM 758 N N . VAL A 1 102 ? -9.816 2.887 15.152 1.00 94.31 102 VAL A N 1
ATOM 759 C CA . VAL A 1 102 ? -8.584 3.318 15.836 1.00 94.31 102 VAL A CA 1
ATOM 760 C C . VAL A 1 102 ? -7.333 3.111 14.987 1.00 94.31 102 VAL A C 1
ATOM 762 O O . VAL A 1 102 ? -6.457 3.972 14.956 1.00 94.31 102 VAL A O 1
ATOM 765 N N . SER A 1 103 ? -7.247 2.000 14.259 1.00 95.25 103 SER A N 1
ATOM 766 C CA . SER A 1 103 ? -6.099 1.675 13.411 1.00 95.25 103 SER A CA 1
ATOM 767 C C . SER A 1 103 ? -6.469 0.647 12.350 1.00 95.25 103 SER A C 1
ATOM 769 O O . SER A 1 103 ? -7.429 -0.112 12.487 1.00 95.25 103 SER A O 1
ATOM 771 N N . VAL A 1 104 ? -5.690 0.593 11.276 1.00 96.88 104 VAL A N 1
ATOM 772 C CA . VAL A 1 104 ? -5.663 -0.581 10.405 1.00 96.88 104 VAL A CA 1
ATOM 773 C C . VAL A 1 104 ? -4.778 -1.631 11.063 1.00 96.88 104 VAL A C 1
ATOM 775 O O . VAL A 1 104 ? -3.653 -1.331 11.434 1.00 96.88 104 VAL A O 1
ATOM 778 N N . ARG A 1 105 ? -5.282 -2.861 11.180 1.00 95.81 105 ARG A N 1
ATOM 779 C CA . ARG A 1 105 ? -4.547 -4.029 11.689 1.00 95.81 105 ARG A CA 1
ATOM 780 C C . ARG A 1 105 ? -3.763 -4.743 10.594 1.00 95.81 105 ARG A C 1
ATOM 782 O O . ARG A 1 105 ? -2.751 -5.389 10.859 1.00 95.81 105 ARG A O 1
ATOM 789 N N . ARG A 1 106 ? -4.297 -4.739 9.368 1.00 96.38 106 ARG A N 1
ATOM 790 C CA . ARG A 1 106 ? -3.678 -5.394 8.210 1.00 96.38 106 ARG A CA 1
ATOM 791 C C . ARG A 1 106 ? -4.272 -4.907 6.898 1.00 96.38 106 ARG A C 1
ATOM 793 O O . ARG A 1 106 ? -5.465 -4.624 6.834 1.00 96.38 106 ARG A O 1
ATOM 800 N N . VAL A 1 107 ? -3.457 -4.903 5.848 1.00 97.25 107 VAL A N 1
ATOM 801 C CA . VAL A 1 107 ? -3.865 -4.625 4.466 1.00 97.25 107 VAL A CA 1
ATOM 802 C C . VAL A 1 107 ? -3.499 -5.801 3.553 1.00 97.25 107 VAL A C 1
ATOM 804 O O . VAL A 1 107 ? -2.469 -6.449 3.741 1.00 97.25 107 VAL A O 1
ATOM 807 N N . PHE A 1 108 ? -4.360 -6.094 2.583 1.00 96.19 108 PHE A N 1
ATOM 808 C CA . PHE A 1 108 ? -4.261 -7.218 1.655 1.00 96.19 108 PHE A CA 1
ATOM 809 C C . PHE A 1 108 ? -4.536 -6.763 0.229 1.00 96.19 108 PHE A C 1
ATOM 811 O O . PHE A 1 108 ? -5.301 -5.824 0.007 1.00 96.19 108 PHE A O 1
ATOM 818 N N . THR A 1 109 ? -3.964 -7.484 -0.729 1.00 95.62 109 THR A N 1
ATOM 819 C CA . THR A 1 109 ? -4.199 -7.303 -2.160 1.00 95.62 109 THR A CA 1
ATOM 820 C C . THR A 1 109 ? -4.588 -8.620 -2.821 1.00 95.62 109 THR A C 1
ATOM 822 O O . THR A 1 109 ? -4.160 -9.694 -2.398 1.00 95.62 109 THR A O 1
ATOM 825 N N . GLN A 1 110 ? -5.412 -8.534 -3.863 1.00 94.25 110 GLN A N 1
ATOM 826 C CA . GLN A 1 110 ? -5.793 -9.660 -4.712 1.00 94.25 110 GLN A CA 1
ATOM 827 C C . GLN A 1 110 ? -5.846 -9.214 -6.178 1.00 94.25 110 GLN A C 1
ATOM 829 O O . GLN A 1 110 ? -6.315 -8.118 -6.481 1.00 94.25 110 GLN A O 1
ATOM 834 N N . ASN A 1 111 ? -5.361 -10.078 -7.073 1.00 89.38 111 ASN A N 1
ATOM 835 C CA . ASN A 1 111 ? -5.048 -9.776 -8.476 1.00 89.38 111 ASN A CA 1
ATOM 836 C C . ASN A 1 111 ? -5.776 -10.691 -9.479 1.00 89.38 111 ASN A C 1
ATOM 838 O O . ASN A 1 111 ? -5.231 -11.043 -10.519 1.00 89.38 111 ASN A O 1
ATOM 842 N N . ASP A 1 112 ? -6.990 -11.123 -9.165 1.00 80.12 112 ASP A N 1
ATOM 843 C CA . ASP A 1 112 ? -7.747 -12.110 -9.945 1.00 80.12 112 ASP A CA 1
ATOM 844 C C . ASP A 1 112 ? -8.659 -11.490 -11.021 1.00 80.12 112 ASP A C 1
ATOM 846 O O . ASP A 1 112 ? -8.811 -12.050 -12.102 1.00 80.12 112 ASP A O 1
ATOM 850 N N . CYS A 1 113 ? -9.257 -10.325 -10.753 1.00 77.38 113 CYS A N 1
ATOM 851 C CA . CYS A 1 113 ? -10.144 -9.591 -11.670 1.00 77.38 113 CYS A CA 1
ATOM 852 C C . CYS A 1 113 ? -9.838 -8.085 -11.609 1.00 77.38 113 CYS A C 1
ATOM 854 O O . CYS A 1 113 ? -10.696 -7.256 -11.294 1.00 77.38 113 CYS A O 1
ATOM 856 N N . GLY A 1 114 ? -8.569 -7.745 -11.839 1.00 86.69 114 GLY A N 1
ATOM 857 C CA . GLY A 1 114 ? -8.004 -6.445 -11.485 1.00 86.69 114 GLY A CA 1
ATOM 858 C C . GLY A 1 114 ? -7.574 -6.391 -10.018 1.00 86.69 114 GLY A C 1
ATOM 859 O O . GLY A 1 114 ? -7.780 -7.336 -9.256 1.00 86.69 114 GLY A O 1
ATOM 860 N N . LEU A 1 115 ? -6.941 -5.285 -9.631 1.00 94.25 115 LEU A N 1
ATOM 861 C CA . LEU A 1 115 ? -6.431 -5.121 -8.275 1.00 94.25 115 LEU A CA 1
ATOM 862 C C . LEU A 1 115 ? -7.568 -4.792 -7.301 1.00 94.25 115 LEU A C 1
ATOM 864 O O . LEU A 1 115 ? -8.264 -3.787 -7.438 1.00 94.25 115 LEU A O 1
ATOM 868 N N . ARG A 1 116 ? -7.729 -5.640 -6.289 1.00 94.81 116 ARG A N 1
ATOM 869 C CA . ARG A 1 116 ? -8.573 -5.410 -5.117 1.00 94.81 116 ARG A CA 1
ATOM 870 C C . ARG A 1 116 ? -7.706 -5.235 -3.890 1.00 94.81 116 ARG A C 1
ATOM 872 O O . ARG A 1 116 ? -6.746 -5.975 -3.701 1.00 94.81 116 ARG A O 1
ATOM 879 N N . VAL A 1 117 ? -8.067 -4.275 -3.053 1.00 96.00 117 VAL A N 1
ATOM 880 C CA . VAL A 1 117 ? -7.372 -3.976 -1.803 1.00 96.00 117 VAL A CA 1
ATOM 881 C C . VAL A 1 117 ? -8.368 -4.115 -0.667 1.00 96.00 117 VAL A C 1
ATOM 883 O O . VAL A 1 117 ? -9.478 -3.602 -0.768 1.00 96.00 117 VAL A O 1
ATOM 886 N N . ALA A 1 118 ? -7.991 -4.790 0.411 1.00 96.31 118 ALA A N 1
ATOM 887 C CA . ALA A 1 118 ? -8.809 -4.906 1.613 1.00 96.31 118 ALA A CA 1
ATOM 888 C C . ALA A 1 118 ? -7.990 -4.534 2.848 1.00 96.31 118 ALA A C 1
ATOM 890 O O . ALA A 1 118 ? -6.805 -4.842 2.925 1.00 96.31 118 ALA A O 1
ATOM 891 N N . ALA A 1 119 ? -8.622 -3.886 3.817 1.00 96.94 119 ALA A N 1
ATOM 892 C CA . ALA A 1 119 ? -8.034 -3.511 5.091 1.00 96.94 119 ALA A CA 1
ATOM 893 C C . ALA A 1 119 ? -8.920 -4.020 6.232 1.00 96.94 119 ALA A C 1
ATOM 895 O O . ALA A 1 119 ? -10.132 -3.799 6.223 1.00 96.94 119 ALA A O 1
ATOM 896 N N . ILE A 1 120 ? -8.312 -4.690 7.211 1.00 96.50 120 ILE A N 1
ATOM 897 C CA . ILE A 1 120 ? -8.953 -5.006 8.492 1.00 96.50 120 ILE A CA 1
ATOM 898 C C . ILE A 1 120 ? -8.679 -3.837 9.428 1.00 96.50 120 ILE A C 1
ATOM 900 O O . ILE A 1 120 ? -7.523 -3.460 9.617 1.00 96.50 120 ILE A O 1
ATOM 904 N N . ILE A 1 121 ? -9.739 -3.272 9.992 1.00 95.81 121 ILE A N 1
ATOM 905 C CA . ILE A 1 121 ? -9.708 -2.062 10.809 1.00 95.81 121 ILE A CA 1
ATOM 906 C C . ILE A 1 121 ? -10.169 -2.423 12.209 1.00 95.81 121 ILE A C 1
ATOM 908 O O . ILE A 1 121 ? -11.236 -3.017 12.369 1.00 95.81 121 ILE A O 1
ATOM 912 N N . ASP A 1 122 ? -9.378 -2.035 13.198 1.00 94.12 122 ASP A N 1
ATOM 913 C CA . ASP A 1 122 ? -9.717 -2.193 14.602 1.00 94.12 122 ASP A CA 1
ATOM 914 C C . ASP A 1 122 ? -10.688 -1.099 15.013 1.00 94.12 122 ASP A C 1
ATOM 916 O O . ASP A 1 122 ? -10.498 0.079 14.697 1.00 94.12 122 ASP A O 1
ATOM 920 N N . VAL A 1 123 ? -11.752 -1.520 15.693 1.00 92.81 123 VAL A N 1
ATOM 921 C CA . VAL A 1 123 ? -12.839 -0.663 16.150 1.00 92.81 123 VAL A CA 1
ATOM 922 C C . VAL A 1 123 ? -12.993 -0.830 17.653 1.00 92.81 123 VAL A C 1
ATOM 924 O O . VAL A 1 123 ? -13.015 -1.949 18.173 1.00 92.81 123 VAL A O 1
ATOM 927 N N . GLN A 1 124 ? -13.098 0.295 18.343 1.00 90.38 124 GLN A N 1
ATOM 928 C CA . GLN A 1 124 ? -13.324 0.371 19.771 1.00 90.38 124 GLN A CA 1
ATOM 929 C C . GLN A 1 124 ? -14.560 1.234 20.028 1.00 90.38 124 GLN A C 1
ATOM 931 O O . GLN A 1 124 ? -14.478 2.459 20.092 1.00 90.38 124 GLN A O 1
ATOM 936 N N . ASP A 1 125 ? -15.709 0.572 20.156 1.00 80.25 125 ASP A N 1
ATOM 937 C CA . ASP A 1 125 ? -16.996 1.232 20.408 1.00 80.25 125 ASP A CA 1
ATOM 938 C C . ASP A 1 125 ? -17.224 1.494 21.906 1.00 80.25 125 ASP A C 1
ATOM 940 O O . ASP A 1 125 ? -17.849 2.483 22.281 1.00 80.25 125 ASP A O 1
ATOM 944 N N . GLU A 1 126 ? -16.669 0.641 22.774 1.00 80.38 126 GLU A N 1
ATOM 945 C CA . GLU A 1 126 ? -16.737 0.775 24.231 1.00 80.38 126 GLU A CA 1
ATOM 946 C C . GLU A 1 126 ? -15.391 0.425 24.892 1.00 80.38 126 GLU A C 1
ATOM 948 O O . GLU A 1 126 ? -14.614 -0.377 24.356 1.00 80.38 126 GLU A O 1
ATOM 953 N N . PRO A 1 127 ? -15.088 0.978 26.082 1.00 76.75 127 PRO A N 1
ATOM 954 C CA . PRO A 1 127 ? -13.908 0.588 26.849 1.00 76.75 127 PRO A CA 1
ATOM 955 C C . PRO A 1 127 ? -13.892 -0.927 27.110 1.00 76.75 127 PRO A C 1
ATOM 957 O O . PRO A 1 127 ? -14.803 -1.465 27.729 1.00 76.75 127 PRO A O 1
ATOM 960 N N . GLY A 1 128 ? -12.850 -1.621 26.643 1.00 73.50 128 GLY A N 1
ATOM 961 C CA . GLY A 1 128 ? -12.695 -3.072 26.817 1.00 73.50 128 GLY A CA 1
ATOM 962 C C . GLY A 1 128 ? -13.330 -3.947 25.727 1.00 73.50 128 GLY A C 1
ATOM 963 O O . GLY A 1 128 ? -13.024 -5.136 25.676 1.00 73.50 128 GLY A O 1
ATOM 964 N N . HIS A 1 129 ? -14.127 -3.384 24.813 1.00 75.12 129 HIS A N 1
ATOM 965 C CA . HIS A 1 129 ? -14.666 -4.108 23.660 1.00 75.12 129 HIS A CA 1
ATOM 966 C C . HIS A 1 129 ? -13.846 -3.804 22.400 1.00 75.12 129 HIS A C 1
ATOM 968 O O . HIS A 1 129 ? -13.886 -2.696 21.868 1.00 75.12 129 HIS A O 1
ATOM 974 N N . SER A 1 130 ? -13.106 -4.804 21.909 1.00 80.25 130 SER A N 1
ATOM 975 C CA . SER A 1 130 ? -12.422 -4.739 20.613 1.00 80.25 130 SER A CA 1
ATOM 976 C C . SER A 1 130 ? -13.236 -5.485 19.563 1.00 80.25 130 SER A C 1
ATOM 978 O O . SER A 1 130 ? -13.490 -6.685 19.689 1.00 80.25 130 SER A O 1
ATOM 980 N N . ALA A 1 131 ? -13.630 -4.768 18.518 1.00 89.38 131 ALA A N 1
ATOM 981 C CA . ALA A 1 131 ? -14.213 -5.321 17.309 1.00 89.38 131 ALA A CA 1
ATOM 982 C C . ALA A 1 131 ? -13.276 -5.067 16.122 1.00 89.38 131 ALA A C 1
ATOM 984 O O . ALA A 1 131 ? -12.286 -4.339 16.216 1.00 89.38 131 ALA A O 1
ATOM 985 N N . PHE A 1 132 ? -13.588 -5.681 14.985 1.00 91.25 132 PHE A N 1
ATOM 986 C CA . PHE A 1 132 ? -12.940 -5.353 13.725 1.00 91.25 132 PHE A CA 1
ATOM 987 C C . PHE A 1 132 ? -13.979 -5.237 12.618 1.00 91.25 132 PHE A C 1
ATOM 989 O O . PHE A 1 132 ? -14.993 -5.937 12.610 1.00 91.25 132 PHE A O 1
ATOM 996 N N . THR A 1 133 ? -13.704 -4.360 11.664 1.00 93.19 133 THR A N 1
ATOM 997 C CA . THR A 1 133 ? -14.459 -4.252 10.418 1.00 93.19 133 THR A CA 1
ATOM 998 C C . THR A 1 133 ? -13.523 -4.402 9.227 1.00 93.19 133 THR A C 1
ATOM 1000 O O . THR A 1 133 ? -12.300 -4.371 9.369 1.00 93.19 133 THR A O 1
ATOM 1003 N N . MET A 1 134 ? -14.095 -4.587 8.042 1.00 95.06 134 MET A N 1
ATOM 1004 C CA . MET A 1 134 ? -13.340 -4.656 6.801 1.00 95.06 134 MET A CA 1
ATOM 1005 C C . MET A 1 134 ? -13.756 -3.520 5.878 1.00 95.06 134 MET A C 1
ATOM 1007 O O . MET A 1 134 ? -14.942 -3.309 5.606 1.00 95.06 134 MET A O 1
ATOM 1011 N N . ALA A 1 135 ? -12.753 -2.818 5.365 1.00 95.88 135 ALA A N 1
ATOM 1012 C CA . ALA A 1 135 ? -12.908 -1.904 4.252 1.00 95.88 135 ALA A CA 1
ATOM 1013 C C . ALA A 1 135 ? -12.230 -2.491 3.012 1.00 95.88 135 ALA A C 1
ATOM 1015 O O . ALA A 1 135 ? -11.202 -3.154 3.116 1.00 95.88 135 ALA A O 1
ATOM 1016 N N . TYR A 1 136 ? -12.780 -2.245 1.830 1.00 95.19 136 TYR A N 1
ATOM 1017 C CA . TYR A 1 136 ? -12.228 -2.716 0.568 1.00 95.19 136 TYR A CA 1
ATOM 1018 C C . TYR A 1 136 ? -12.301 -1.646 -0.520 1.00 95.19 136 TYR A C 1
ATOM 1020 O O . TYR A 1 136 ? -13.176 -0.784 -0.518 1.00 95.19 136 TYR A O 1
ATOM 1028 N N . CYS A 1 137 ? -11.380 -1.715 -1.470 1.00 94.31 137 CYS A N 1
ATOM 1029 C CA . CYS A 1 137 ? -11.272 -0.833 -2.618 1.00 94.31 137 CYS A CA 1
ATOM 1030 C C . CYS A 1 137 ? -11.050 -1.681 -3.875 1.00 94.31 137 CYS A C 1
ATOM 1032 O O . CYS A 1 137 ? -10.180 -2.553 -3.900 1.00 94.31 137 CYS A O 1
ATOM 1034 N N . GLN A 1 138 ? -11.834 -1.424 -4.923 1.00 93.56 138 GLN A N 1
ATOM 1035 C CA . GLN A 1 138 ? -11.492 -1.879 -6.269 1.00 93.56 138 GLN A CA 1
ATOM 1036 C C . GLN A 1 138 ? -10.578 -0.822 -6.877 1.00 93.56 138 GLN A C 1
ATOM 1038 O O . GLN A 1 138 ? -11.010 0.312 -7.095 1.00 93.56 138 GLN A O 1
ATOM 1043 N N . TRP A 1 139 ? -9.337 -1.201 -7.155 1.00 94.44 139 TRP A N 1
ATOM 1044 C CA . TRP A 1 139 ? -8.355 -0.293 -7.712 1.00 94.44 139 TRP A CA 1
ATOM 1045 C C . TRP A 1 139 ? -8.745 0.147 -9.118 1.00 94.44 139 TRP A C 1
ATOM 1047 O O . TRP A 1 139 ? -9.119 -0.664 -9.970 1.00 94.44 139 TRP A O 1
ATOM 1057 N N . LYS A 1 140 ? -8.612 1.444 -9.364 1.00 91.69 140 LYS A N 1
ATOM 1058 C CA . LYS A 1 140 ? -8.802 2.088 -10.653 1.00 91.69 140 LYS A CA 1
ATOM 1059 C C . LYS A 1 140 ? -7.507 2.778 -11.036 1.00 91.69 140 LYS A C 1
ATOM 1061 O O . LYS A 1 140 ? -7.007 3.637 -10.306 1.00 91.69 140 LYS A O 1
ATOM 1066 N N . VAL A 1 141 ? -6.999 2.441 -12.213 1.00 84.38 141 VAL A N 1
ATOM 1067 C CA . VAL A 1 141 ? -5.875 3.170 -12.797 1.00 84.38 141 VAL A CA 1
ATOM 1068 C C . VAL A 1 141 ? -6.344 4.591 -13.106 1.00 84.38 141 VAL A C 1
ATOM 1070 O O . VAL A 1 141 ? -7.406 4.771 -13.701 1.00 84.38 141 VAL A O 1
ATOM 1073 N N . ASN A 1 142 ? -5.596 5.591 -12.637 1.00 79.00 142 ASN A N 1
ATOM 1074 C CA . ASN A 1 142 ? -5.923 7.020 -12.757 1.00 79.00 142 ASN A CA 1
ATOM 1075 C C . ASN A 1 142 ? -7.290 7.430 -12.167 1.00 79.00 142 ASN A C 1
ATOM 1077 O O . ASN A 1 142 ? -7.827 8.482 -12.508 1.00 79.00 142 ASN A O 1
ATOM 1081 N N . GLY A 1 143 ? -7.872 6.605 -11.290 1.00 81.00 143 GLY A N 1
ATOM 1082 C CA . GLY A 1 143 ? -9.169 6.857 -10.665 1.00 81.00 143 GLY A CA 1
ATOM 1083 C C . GLY A 1 143 ? -9.075 7.174 -9.175 1.00 81.00 143 GLY A C 1
ATOM 1084 O O . GLY A 1 143 ? -8.039 7.014 -8.535 1.00 81.00 143 GLY A O 1
ATOM 1085 N N . THR A 1 144 ? -10.203 7.587 -8.598 1.00 79.50 144 THR A N 1
ATOM 1086 C CA . THR A 1 144 ? -10.337 7.761 -7.149 1.00 79.50 144 THR A CA 1
ATOM 1087 C C . THR A 1 144 ? -10.417 6.395 -6.459 1.00 79.50 144 THR A C 1
ATOM 1089 O O . THR A 1 144 ? -11.425 5.689 -6.538 1.00 79.50 144 THR A O 1
ATOM 1092 N N . ASN A 1 145 ? -9.336 6.016 -5.777 1.00 90.38 145 ASN A N 1
ATOM 1093 C CA . ASN A 1 145 ? -9.192 4.739 -5.072 1.00 90.38 145 ASN A CA 1
ATOM 1094 C C . ASN A 1 145 ? -9.717 4.824 -3.630 1.00 90.38 145 ASN A C 1
ATOM 1096 O O . ASN A 1 145 ? -8.967 4.653 -2.676 1.00 90.38 145 ASN A O 1
ATOM 1100 N N . ALA A 1 146 ? -11.005 5.122 -3.456 1.00 91.00 146 ALA A N 1
ATOM 1101 C CA . ALA A 1 146 ? -11.628 5.208 -2.133 1.00 91.00 146 ALA A CA 1
ATOM 1102 C C . ALA A 1 146 ? -12.136 3.843 -1.642 1.00 91.00 146 ALA A C 1
ATOM 1104 O O . ALA A 1 146 ? -12.791 3.103 -2.386 1.00 91.00 146 ALA A O 1
ATOM 1105 N N . PHE A 1 147 ? -11.881 3.539 -0.370 1.00 94.12 147 PHE A N 1
ATOM 1106 C CA . PHE A 1 147 ? -12.376 2.326 0.270 1.00 94.12 147 PHE A CA 1
ATOM 1107 C C . PHE A 1 147 ? -13.868 2.435 0.627 1.00 94.12 147 PHE A C 1
ATOM 1109 O O . PHE A 1 147 ? -14.427 3.517 0.809 1.00 94.12 147 PHE A O 1
ATOM 1116 N N . ARG A 1 148 ? -14.517 1.278 0.763 1.00 92.94 148 ARG A N 1
ATOM 1117 C CA . ARG A 1 148 ? -15.913 1.086 1.180 1.00 92.94 148 ARG A CA 1
ATOM 1118 C C . ARG A 1 148 ? -15.965 0.016 2.261 1.00 92.94 148 ARG A C 1
ATOM 1120 O O . ARG A 1 148 ? -15.126 -0.873 2.257 1.00 92.94 148 ARG A O 1
ATOM 1127 N N . THR A 1 149 ? -16.928 0.065 3.171 1.00 86.50 149 THR A N 1
ATOM 1128 C CA . THR A 1 149 ? -17.103 -0.993 4.175 1.00 86.50 149 THR A CA 1
ATOM 1129 C C . THR A 1 149 ? -17.928 -2.152 3.624 1.00 86.50 149 THR A C 1
ATOM 1131 O O . THR A 1 149 ? -18.860 -1.954 2.845 1.00 86.50 149 THR A O 1
ATOM 1134 N N . SER A 1 150 ? -17.610 -3.375 4.046 1.00 70.62 150 SER A N 1
ATOM 1135 C CA . SER A 1 150 ? -18.582 -4.472 4.010 1.00 70.62 150 SER A CA 1
ATOM 1136 C C . SER A 1 150 ? -19.496 -4.375 5.237 1.00 70.62 150 SER A C 1
ATOM 1138 O O . SER A 1 150 ? -19.037 -3.953 6.297 1.00 70.62 150 SER A O 1
ATOM 1140 N N . LEU A 1 151 ? -20.767 -4.778 5.124 1.00 56.00 151 LEU A N 1
ATOM 1141 C CA . LEU A 1 151 ? -21.678 -4.895 6.276 1.00 56.00 151 LEU A CA 1
ATOM 1142 C C . LEU A 1 151 ? -20.996 -5.700 7.401 1.00 56.00 151 LEU A C 1
ATOM 1144 O O . LEU A 1 151 ? -20.426 -6.760 7.135 1.00 56.00 151 LEU A O 1
ATOM 1148 N N . SER A 1 152 ? -20.993 -5.175 8.632 1.00 51.81 152 SER A N 1
ATOM 1149 C CA . SER A 1 152 ? -20.257 -5.779 9.747 1.00 51.81 152 SER A CA 1
ATOM 1150 C C . SER A 1 152 ? -20.878 -7.114 10.165 1.00 51.81 152 SER A C 1
ATOM 1152 O O . SER A 1 152 ? -22.094 -7.259 10.283 1.00 51.81 152 SER A O 1
ATOM 1154 N N . ALA A 1 153 ? -20.027 -8.110 10.413 1.00 44.94 153 ALA A N 1
ATOM 1155 C CA . ALA A 1 153 ? -20.432 -9.343 11.070 1.00 44.94 153 ALA A CA 1
ATOM 1156 C C . ALA A 1 153 ? -20.249 -9.167 12.583 1.00 44.94 153 ALA A C 1
ATOM 1158 O O . ALA A 1 153 ? -19.164 -9.388 13.116 1.00 44.94 153 ALA A O 1
ATOM 1159 N N . SER A 1 154 ? -21.300 -8.764 13.295 1.00 41.44 154 SER A N 1
ATOM 1160 C CA . SER A 1 154 ? -21.288 -8.790 14.758 1.00 41.44 154 SER A CA 1
ATOM 1161 C C . SER A 1 154 ? -21.438 -10.236 15.238 1.00 41.44 154 SER A C 1
ATOM 1163 O O . SER A 1 154 ? -22.538 -10.787 15.240 1.00 41.44 154 SER A O 1
ATOM 1165 N N . LYS A 1 155 ? -20.346 -10.869 15.681 1.00 41.75 155 LYS A N 1
ATOM 1166 C CA . LYS A 1 155 ? -20.461 -12.040 16.562 1.00 41.75 155 LYS A CA 1
ATOM 1167 C C . LYS A 1 155 ? -20.888 -11.537 17.941 1.00 41.75 155 LYS A C 1
ATOM 1169 O O . LYS A 1 155 ? -20.062 -11.037 18.695 1.00 41.75 155 LYS A O 1
ATOM 1174 N N . ARG A 1 156 ? -22.177 -11.673 18.273 1.00 33.66 156 ARG A N 1
ATOM 1175 C CA . ARG A 1 156 ? -22.610 -11.677 19.677 1.00 33.66 156 ARG A CA 1
ATOM 1176 C C . ARG A 1 156 ? -22.016 -12.926 20.323 1.00 33.66 156 ARG A C 1
ATOM 1178 O O . ARG A 1 156 ? -22.322 -14.034 19.886 1.00 33.66 156 ARG A O 1
ATOM 1185 N N . ALA A 1 157 ? -21.144 -12.749 21.311 1.00 41.66 157 ALA A N 1
ATOM 1186 C CA . ALA A 1 157 ? -20.885 -13.816 22.266 1.00 41.66 157 ALA A CA 1
ATOM 1187 C C . ALA A 1 157 ? -22.200 -14.073 23.024 1.00 41.66 157 ALA A C 1
ATOM 1189 O O . ALA A 1 157 ? -22.826 -13.120 23.493 1.00 41.66 157 ALA A O 1
ATOM 1190 N N . LEU A 1 158 ? -22.650 -15.331 23.005 1.00 42.53 158 LEU A N 1
ATOM 1191 C CA . LEU A 1 158 ? -23.746 -15.846 23.830 1.00 42.53 158 LEU A CA 1
ATOM 1192 C C . LEU A 1 158 ? -23.271 -16.011 25.274 1.00 42.53 158 LEU A C 1
ATOM 1194 O 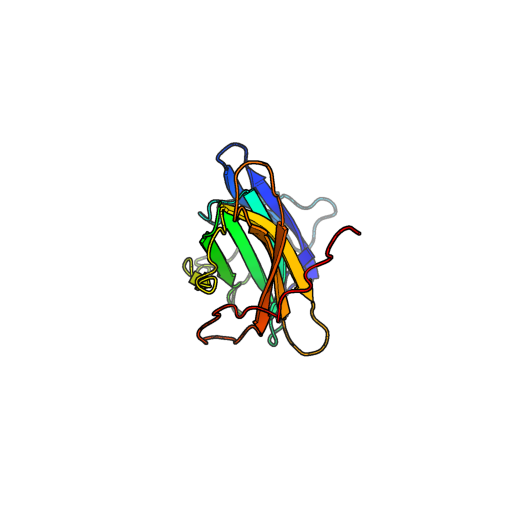O . LEU A 1 158 ? -22.093 -16.404 25.441 1.00 42.53 158 LEU A O 1
#

Secondary structure (DSSP, 8-state):
-B-TTS-B-EEEE-TTSEEEEEEES-SS-SS--EEEEEEEEE-SEEEEEE-TTS-EEEEEEETTEEEEEEB-TT---TT-SSPPPSBPPPEE-PPPP-TTEEEEEEEEEE-SSS-EEEEEEEEEEETTEEEEEEEEEE--TTS----EEPPP------

Radius of gyration: 17.76 Å; chains: 1; bounding box: 50×27×46 Å

pLDDT: mean 84.94, std 15.29, range [33.66, 98.38]